Protein AF-A0A4P7JMV4-F1 (afdb_monomer_lite)

Radius of gyration: 18.89 Å; chains: 1; bounding box: 66×30×46 Å

Structure (mmCIF, N/CA/C/O backbone):
data_AF-A0A4P7JMV4-F1
#
_entry.id   AF-A0A4P7JMV4-F1
#
loop_
_atom_site.group_PDB
_atom_site.id
_atom_site.type_symbol
_atom_site.label_atom_id
_atom_site.label_alt_id
_atom_site.label_comp_id
_atom_site.label_asym_id
_atom_site.label_entity_id
_atom_site.label_seq_id
_atom_site.pdbx_PDB_ins_code
_atom_site.Cartn_x
_atom_site.Cartn_y
_atom_site.Cartn_z
_atom_site.occupancy
_atom_site.B_iso_or_equiv
_atom_site.auth_seq_id
_atom_site.auth_comp_id
_atom_site.auth_asym_id
_atom_site.auth_atom_id
_atom_site.pdbx_PDB_model_num
ATOM 1 N N . MET A 1 1 ? -10.772 13.439 22.973 1.00 78.88 1 MET A N 1
ATOM 2 C CA . MET A 1 1 ? -9.338 13.221 22.672 1.00 78.88 1 MET A CA 1
ATOM 3 C C . MET A 1 1 ? -9.074 11.918 21.913 1.00 78.88 1 MET A C 1
ATOM 5 O O . MET A 1 1 ? -8.660 12.009 20.769 1.00 78.88 1 MET A O 1
ATOM 9 N N . LYS A 1 2 ? -9.405 10.728 22.453 1.00 84.62 2 LYS A N 1
ATOM 10 C CA . LYS A 1 2 ? -9.191 9.421 21.778 1.00 84.62 2 LYS A CA 1
ATOM 11 C C . LYS A 1 2 ? -9.703 9.363 20.327 1.00 84.62 2 LYS A C 1
ATOM 13 O O . LYS A 1 2 ? -8.961 9.003 19.422 1.00 84.62 2 LYS A O 1
ATOM 18 N N . ARG A 1 3 ? -10.940 9.821 20.096 1.00 85.94 3 ARG A N 1
ATOM 19 C CA . ARG A 1 3 ? -11.545 9.885 18.753 1.00 85.94 3 ARG A CA 1
ATOM 20 C C . ARG A 1 3 ? -10.820 10.840 17.796 1.00 85.94 3 ARG A C 1
ATOM 22 O O . ARG A 1 3 ? -10.741 10.549 16.615 1.00 85.94 3 ARG A O 1
ATOM 29 N N . ILE A 1 4 ? -10.292 11.960 18.289 1.00 91.62 4 ILE A N 1
ATOM 30 C CA . ILE A 1 4 ? -9.558 12.923 17.452 1.00 91.62 4 ILE A CA 1
ATOM 31 C C . ILE A 1 4 ? -8.242 12.292 16.988 1.00 91.62 4 ILE A C 1
ATOM 33 O O . ILE A 1 4 ? -7.934 12.328 15.804 1.00 91.62 4 ILE A O 1
ATOM 37 N N . ILE A 1 5 ? -7.525 11.632 17.904 1.00 92.81 5 ILE A N 1
ATOM 38 C CA . ILE A 1 5 ? -6.275 10.922 17.600 1.00 92.81 5 ILE A CA 1
ATOM 39 C C . ILE A 1 5 ? -6.525 9.802 16.583 1.00 92.81 5 ILE A C 1
ATOM 41 O O . ILE A 1 5 ? -5.794 9.687 15.607 1.00 92.81 5 ILE A O 1
ATOM 45 N N . GLY A 1 6 ? -7.586 9.009 16.759 1.00 93.06 6 GLY A N 1
ATOM 46 C CA . GLY A 1 6 ? -7.918 7.961 15.793 1.00 93.06 6 GLY A CA 1
ATOM 47 C C . GLY A 1 6 ? -8.282 8.511 14.407 1.00 93.06 6 GLY A C 1
ATOM 48 O O . GLY A 1 6 ? -7.849 7.956 13.404 1.00 93.06 6 GLY A O 1
ATOM 49 N N . ILE A 1 7 ? -9.014 9.631 14.326 1.00 94.62 7 ILE A N 1
ATOM 50 C CA . ILE A 1 7 ? -9.317 10.281 13.040 1.00 94.62 7 ILE A CA 1
ATOM 51 C C . ILE A 1 7 ? -8.026 10.774 12.387 1.00 94.62 7 ILE A C 1
ATOM 53 O O . ILE A 1 7 ? -7.840 10.572 11.193 1.00 94.62 7 ILE A O 1
ATOM 57 N N . PHE A 1 8 ? -7.116 11.364 13.162 1.00 95.69 8 PHE A N 1
ATOM 58 C CA . PHE A 1 8 ? -5.818 11.798 12.659 1.00 95.69 8 PHE A CA 1
ATOM 59 C C . PHE A 1 8 ? -5.007 10.629 12.078 1.00 95.69 8 PHE A C 1
ATOM 61 O O . PHE A 1 8 ? -4.529 10.723 10.952 1.00 95.69 8 PHE A O 1
ATOM 68 N N . ILE A 1 9 ? -4.937 9.495 12.785 1.00 94.62 9 ILE A N 1
ATOM 69 C CA . ILE A 1 9 ? -4.308 8.262 12.278 1.00 94.62 9 ILE A CA 1
ATOM 70 C C . ILE A 1 9 ? -4.963 7.821 10.965 1.00 94.62 9 ILE A C 1
ATOM 72 O O . ILE A 1 9 ? -4.263 7.525 9.999 1.00 94.62 9 ILE A O 1
ATOM 76 N N . ALA A 1 10 ? -6.295 7.806 10.900 1.00 95.00 10 ALA A N 1
ATOM 77 C CA . ALA A 1 10 ? -7.004 7.410 9.688 1.00 95.00 10 ALA A CA 1
ATOM 78 C C . ALA A 1 10 ? -6.746 8.369 8.512 1.00 95.00 10 ALA A C 1
ATOM 80 O O . ALA A 1 10 ? -6.603 7.910 7.384 1.00 95.00 10 ALA A O 1
ATOM 81 N N . ILE A 1 11 ? -6.623 9.676 8.760 1.00 96.75 11 ILE A N 1
ATOM 82 C CA . ILE A 1 11 ? -6.259 10.666 7.735 1.00 96.75 11 ILE A CA 1
ATOM 83 C C . ILE A 1 11 ? -4.830 10.436 7.234 1.00 96.75 11 ILE A C 1
ATOM 85 O O . ILE A 1 11 ? -4.602 10.490 6.028 1.00 96.75 11 ILE A O 1
ATOM 89 N N . LEU A 1 12 ? -3.878 10.133 8.122 1.00 95.94 12 LEU A N 1
ATOM 90 C CA . LEU A 1 12 ? -2.510 9.793 7.715 1.00 95.94 12 LEU A CA 1
ATOM 91 C C . LEU A 1 12 ? -2.481 8.541 6.828 1.00 95.94 12 LEU A C 1
ATOM 93 O O . LEU A 1 12 ? -1.834 8.544 5.782 1.00 95.94 12 LEU A O 1
ATOM 97 N N . LEU A 1 13 ? -3.216 7.492 7.212 1.00 95.44 13 LEU A N 1
ATOM 98 C CA . LEU A 1 13 ? -3.349 6.274 6.407 1.00 95.44 13 LEU A CA 1
ATOM 99 C C . LEU A 1 13 ? -4.010 6.567 5.053 1.00 95.44 13 LEU A C 1
ATOM 101 O O . LEU A 1 13 ? -3.527 6.095 4.027 1.00 95.44 13 LEU A O 1
ATOM 105 N N . LEU A 1 14 ? -5.065 7.387 5.034 1.00 97.06 14 LEU A N 1
ATOM 106 C CA . LEU A 1 14 ? -5.741 7.806 3.808 1.00 97.06 14 LEU A CA 1
ATOM 107 C C . LEU A 1 14 ? -4.785 8.547 2.868 1.00 97.06 14 LEU A C 1
ATOM 109 O O . LEU A 1 14 ? -4.702 8.192 1.694 1.00 97.06 14 LEU A O 1
ATOM 113 N N . GLY A 1 15 ? -4.050 9.536 3.383 1.00 96.94 15 GLY A N 1
ATOM 114 C CA . GLY A 1 15 ? -3.067 10.298 2.615 1.00 96.94 15 GLY A CA 1
ATOM 115 C C . GLY A 1 15 ? -1.971 9.401 2.044 1.00 96.94 15 GLY A C 1
ATOM 116 O O . GLY A 1 15 ? -1.655 9.489 0.860 1.00 96.94 15 GLY A O 1
ATOM 117 N N . TYR A 1 16 ? -1.458 8.467 2.846 1.00 95.12 16 TYR A N 1
ATOM 118 C CA . TYR A 1 16 ? -0.477 7.491 2.379 1.00 95.12 16 TYR A CA 1
ATOM 119 C C . TYR A 1 16 ? -1.035 6.572 1.277 1.00 95.12 16 TYR A C 1
ATOM 121 O O . TYR A 1 16 ? -0.343 6.286 0.299 1.00 95.12 16 TYR A O 1
ATOM 129 N N . GLY A 1 17 ? -2.298 6.151 1.392 1.00 96.25 17 GLY A N 1
ATOM 130 C CA . GLY A 1 17 ? -2.995 5.394 0.350 1.00 96.25 17 GLY A CA 1
ATOM 131 C C . GLY A 1 17 ? -3.136 6.182 -0.953 1.00 96.25 17 GLY A C 1
ATOM 132 O O . GLY A 1 17 ? -2.806 5.660 -2.014 1.00 96.25 17 GLY A O 1
ATOM 133 N N . LEU A 1 18 ? -3.512 7.464 -0.875 1.00 97.69 18 LEU A N 1
ATOM 134 C CA . LEU A 1 18 ? -3.637 8.339 -2.046 1.00 97.69 18 LEU A CA 1
ATOM 135 C C . LEU A 1 18 ? -2.297 8.546 -2.760 1.00 97.69 18 LEU A C 1
ATOM 137 O O . LEU A 1 18 ? -2.249 8.506 -3.987 1.00 97.69 18 LEU A O 1
ATOM 141 N N . VAL A 1 19 ? -1.202 8.693 -2.010 1.00 96.75 19 VAL A N 1
ATOM 142 C CA . VAL A 1 19 ? 0.148 8.748 -2.592 1.00 96.75 19 VAL A CA 1
ATOM 143 C C . VAL A 1 19 ? 0.469 7.450 -3.334 1.00 96.75 19 VAL A C 1
ATOM 145 O O . VAL A 1 19 ? 0.960 7.500 -4.457 1.00 96.75 19 VAL A O 1
ATOM 148 N N . ARG A 1 20 ? 0.149 6.282 -2.760 1.00 95.19 20 ARG A N 1
ATOM 149 C CA . ARG A 1 20 ? 0.359 4.987 -3.434 1.00 95.19 20 ARG A CA 1
ATOM 150 C C . ARG A 1 20 ? -0.482 4.829 -4.695 1.00 95.19 20 ARG A C 1
ATOM 152 O O . ARG A 1 20 ? 0.019 4.289 -5.675 1.00 95.19 20 ARG A O 1
ATOM 159 N N . ILE A 1 21 ? -1.724 5.309 -4.683 1.00 98.06 21 ILE A N 1
ATOM 160 C CA . ILE A 1 21 ? -2.584 5.348 -5.871 1.00 98.06 21 ILE A CA 1
ATOM 161 C C . ILE A 1 21 ? -1.928 6.211 -6.947 1.00 98.06 21 ILE A C 1
ATOM 163 O O . ILE A 1 21 ? -1.755 5.741 -8.064 1.00 98.06 21 ILE A O 1
ATOM 167 N N . GLY A 1 22 ? -1.524 7.438 -6.605 1.00 96.56 22 GLY A N 1
ATOM 168 C CA . GLY A 1 22 ? -0.898 8.364 -7.548 1.00 96.56 22 GLY A CA 1
ATOM 169 C C . GLY A 1 22 ? 0.392 7.804 -8.141 1.00 96.56 22 GLY A C 1
ATOM 170 O O . GLY A 1 22 ? 0.516 7.706 -9.355 1.00 96.56 22 GLY A O 1
ATOM 171 N N . VAL A 1 23 ? 1.327 7.363 -7.297 1.00 94.44 23 VAL A N 1
ATOM 172 C CA . VAL A 1 23 ? 2.606 6.793 -7.746 1.00 94.44 23 VAL A CA 1
ATOM 173 C C . VAL A 1 23 ? 2.387 5.516 -8.558 1.00 94.44 23 VAL A C 1
ATOM 175 O O . VAL A 1 23 ? 2.937 5.385 -9.647 1.00 94.44 23 VAL A O 1
ATOM 178 N N . GLY A 1 24 ? 1.558 4.590 -8.066 1.00 95.44 24 GLY A N 1
ATOM 179 C CA . GLY A 1 24 ? 1.262 3.339 -8.762 1.00 95.44 24 GLY A CA 1
ATOM 180 C C . GLY A 1 24 ? 0.605 3.569 -10.123 1.00 95.44 24 GLY A C 1
ATOM 181 O O . GLY A 1 24 ? 1.020 2.957 -11.100 1.00 95.44 24 GLY A O 1
ATOM 182 N N . ALA A 1 25 ? -0.367 4.482 -10.211 1.00 96.62 25 ALA A N 1
ATOM 183 C CA . ALA A 1 25 ? -1.042 4.815 -11.464 1.00 96.62 25 ALA A CA 1
ATOM 184 C C . ALA A 1 25 ? -0.110 5.521 -12.455 1.00 96.62 25 ALA A C 1
ATOM 186 O O . ALA A 1 25 ? -0.077 5.140 -13.620 1.00 96.62 25 ALA A O 1
ATOM 187 N N . SER A 1 26 ? 0.664 6.514 -12.004 1.00 96.31 26 SER A N 1
ATOM 188 C CA . SER A 1 26 ? 1.577 7.266 -12.871 1.00 96.31 26 SER A CA 1
ATOM 189 C C . SER A 1 26 ? 2.689 6.382 -13.434 1.00 96.31 26 SER A C 1
ATOM 191 O O . SER A 1 26 ? 2.939 6.409 -14.636 1.00 96.31 26 SER A O 1
ATOM 193 N N . LEU A 1 27 ? 3.322 5.556 -12.592 1.00 96.31 27 LEU A N 1
ATOM 194 C CA . LEU A 1 27 ? 4.367 4.632 -13.042 1.00 96.31 27 LEU A CA 1
ATOM 195 C C . LEU A 1 27 ? 3.801 3.528 -13.940 1.00 96.31 27 LEU A C 1
ATOM 197 O O . LEU A 1 27 ? 4.439 3.159 -14.920 1.00 96.31 27 LEU A O 1
ATOM 201 N N . LEU A 1 28 ? 2.588 3.039 -13.659 1.00 96.44 28 LEU A N 1
ATOM 202 C CA . LEU A 1 28 ? 1.915 2.082 -14.535 1.00 96.44 28 LEU A CA 1
ATOM 203 C C . LEU A 1 28 ? 1.574 2.701 -15.897 1.00 96.44 28 LEU A C 1
ATOM 205 O O . LEU A 1 28 ? 1.797 2.063 -16.918 1.00 96.44 28 LEU A O 1
ATOM 209 N N . ALA A 1 29 ? 1.069 3.936 -15.929 1.00 96.12 29 ALA A N 1
ATOM 210 C CA . ALA A 1 29 ? 0.768 4.641 -17.173 1.00 96.12 29 ALA A CA 1
ATOM 211 C C . ALA A 1 29 ? 2.032 4.873 -18.012 1.00 96.12 29 ALA A C 1
ATOM 213 O O . ALA A 1 29 ? 1.994 4.687 -19.226 1.00 96.12 29 ALA A O 1
ATOM 214 N N . GLN A 1 30 ? 3.152 5.220 -17.370 1.00 95.81 30 GLN A N 1
ATOM 215 C CA . GLN A 1 30 ? 4.450 5.332 -18.034 1.00 95.81 30 GLN A CA 1
ATOM 216 C C . GLN A 1 30 ? 4.928 3.971 -18.565 1.00 95.81 30 GLN A C 1
ATOM 218 O O . GLN A 1 30 ? 5.367 3.882 -19.703 1.00 95.81 30 GLN A O 1
ATOM 223 N N . ALA A 1 31 ? 4.820 2.900 -17.772 1.00 93.50 31 ALA A N 1
ATOM 224 C CA . ALA A 1 31 ? 5.257 1.556 -18.163 1.00 93.50 31 ALA A CA 1
ATOM 225 C C . ALA A 1 31 ? 4.397 0.915 -19.271 1.00 93.50 31 ALA A C 1
ATOM 227 O O . ALA A 1 31 ? 4.823 -0.047 -19.906 1.00 93.50 31 ALA A O 1
ATOM 228 N N . LEU A 1 32 ? 3.185 1.430 -19.484 1.00 95.06 32 LEU A N 1
ATOM 229 C CA . LEU A 1 32 ? 2.282 1.040 -20.569 1.00 95.06 32 LEU A CA 1
ATOM 230 C C . LEU A 1 32 ? 2.371 1.978 -21.785 1.00 95.06 32 LEU A C 1
ATOM 232 O O . LEU A 1 32 ? 1.516 1.890 -22.663 1.00 95.06 32 LEU A O 1
ATOM 236 N N . ASP A 1 33 ? 3.345 2.895 -21.812 1.00 93.12 33 ASP A N 1
ATOM 237 C CA . ASP A 1 33 ? 3.520 3.918 -22.853 1.00 93.12 33 ASP A CA 1
ATOM 238 C C . ASP A 1 33 ? 2.268 4.798 -23.082 1.00 93.12 33 ASP A C 1
ATOM 240 O O . ASP A 1 33 ? 2.081 5.392 -24.144 1.00 93.12 33 ASP A O 1
ATOM 244 N N . VAL A 1 34 ? 1.389 4.910 -22.075 1.00 95.69 34 VAL A N 1
ATOM 245 C CA . VAL A 1 34 ? 0.190 5.773 -22.109 1.00 95.69 34 VAL A CA 1
ATOM 246 C C . VAL A 1 34 ? 0.580 7.241 -21.937 1.00 95.69 34 VAL A C 1
ATOM 248 O O . VAL A 1 34 ? -0.051 8.134 -22.502 1.00 95.69 34 VAL A O 1
ATOM 251 N N . VAL A 1 35 ? 1.618 7.492 -21.142 1.00 94.12 35 VAL A N 1
ATOM 252 C CA . VAL A 1 35 ? 2.229 8.808 -20.936 1.00 94.12 35 VAL A CA 1
ATOM 253 C C . VAL A 1 35 ? 3.735 8.703 -21.134 1.00 94.12 35 VAL A C 1
ATOM 255 O O . VAL A 1 35 ? 4.298 7.616 -21.037 1.00 94.12 35 VAL A O 1
ATOM 258 N N . ASN A 1 36 ? 4.389 9.836 -21.392 1.00 91.94 36 ASN A N 1
ATOM 259 C CA . ASN A 1 36 ? 5.835 9.876 -21.562 1.00 91.94 36 ASN A CA 1
ATOM 260 C C . ASN A 1 36 ? 6.438 11.089 -20.846 1.00 91.94 36 ASN A C 1
ATOM 262 O O . ASN A 1 36 ? 6.507 12.186 -21.400 1.00 91.94 36 ASN A O 1
ATOM 266 N N . PHE A 1 37 ? 6.850 10.875 -19.598 1.00 93.75 37 PHE A N 1
ATOM 267 C CA . PHE A 1 37 ? 7.531 11.856 -18.764 1.00 93.75 37 PHE A CA 1
ATOM 268 C C . PHE A 1 37 ? 8.905 11.315 -18.339 1.00 93.75 37 PHE A C 1
ATOM 270 O O . PHE A 1 37 ? 8.956 10.233 -17.748 1.00 93.75 37 PHE A O 1
ATOM 277 N N . PRO A 1 38 ? 10.005 12.059 -18.571 1.00 91.19 38 PRO A N 1
ATOM 278 C CA . PRO A 1 38 ? 11.358 11.615 -18.222 1.00 91.19 38 PRO A CA 1
ATOM 279 C C . PRO A 1 38 ? 11.506 11.198 -16.752 1.00 91.19 38 PRO A C 1
ATOM 281 O O . PRO A 1 38 ? 11.989 10.107 -16.472 1.00 91.19 38 PRO A O 1
ATOM 284 N N . ASP A 1 39 ? 10.975 11.998 -15.823 1.00 90.19 39 ASP A N 1
ATOM 285 C CA . ASP A 1 39 ? 11.064 11.716 -14.383 1.00 90.19 39 ASP A CA 1
ATOM 286 C C . ASP A 1 39 ? 10.360 10.404 -13.986 1.00 90.19 39 ASP A C 1
ATOM 288 O O . ASP A 1 39 ? 10.794 9.693 -13.079 1.00 90.19 39 ASP A O 1
ATOM 292 N N . LEU A 1 40 ? 9.258 10.056 -14.666 1.00 91.75 40 LEU A N 1
ATOM 293 C CA . LEU A 1 40 ? 8.574 8.782 -14.440 1.00 91.75 40 LEU A CA 1
ATOM 294 C C . LEU A 1 40 ? 9.337 7.624 -15.081 1.00 91.75 40 LEU A C 1
ATOM 296 O O . LEU A 1 40 ? 9.338 6.532 -14.518 1.00 91.75 40 LEU A O 1
ATOM 300 N N . ALA A 1 41 ? 9.981 7.841 -16.230 1.00 92.75 41 ALA A N 1
ATOM 301 C CA . ALA A 1 41 ? 10.788 6.824 -16.897 1.00 92.75 41 ALA A CA 1
ATOM 302 C C . ALA A 1 41 ? 11.973 6.385 -16.022 1.00 92.75 41 ALA A C 1
ATOM 304 O O . ALA A 1 41 ? 12.213 5.184 -15.890 1.00 92.75 41 ALA A O 1
ATOM 305 N N . ASP A 1 42 ? 12.634 7.331 -15.351 1.00 92.94 42 ASP A N 1
ATOM 306 C CA . ASP A 1 42 ? 13.696 7.036 -14.384 1.00 92.94 42 ASP A CA 1
ATOM 307 C C . ASP A 1 42 ? 13.166 6.199 -13.210 1.00 92.94 42 ASP A C 1
ATOM 309 O O . ASP A 1 42 ? 13.746 5.169 -12.859 1.00 92.94 42 ASP A O 1
ATOM 313 N N . GLY A 1 43 ? 12.004 6.571 -12.657 1.00 92.25 43 GLY A N 1
ATOM 314 C CA . GLY A 1 43 ? 11.349 5.795 -11.600 1.00 92.25 43 GLY A CA 1
ATOM 315 C C . GLY A 1 43 ? 10.946 4.382 -12.044 1.00 92.25 43 GLY A C 1
ATOM 316 O O . GLY A 1 43 ? 11.089 3.418 -11.289 1.00 92.25 43 GLY A O 1
ATOM 317 N N . VAL A 1 44 ? 10.474 4.224 -13.284 1.00 94.94 44 VAL A N 1
ATOM 318 C CA . VAL A 1 44 ? 10.168 2.914 -13.877 1.00 94.94 44 VAL A CA 1
ATOM 319 C C . VAL A 1 44 ? 11.442 2.076 -14.034 1.00 94.94 44 VAL A C 1
ATOM 321 O O . VAL A 1 44 ? 11.438 0.888 -13.697 1.00 94.94 44 VAL A O 1
ATOM 324 N N . ALA A 1 45 ? 12.539 2.684 -14.492 1.00 94.75 45 ALA A N 1
ATOM 325 C CA . ALA A 1 45 ? 13.826 2.019 -14.664 1.00 94.75 45 ALA A CA 1
ATOM 326 C C . ALA A 1 45 ? 14.425 1.556 -13.327 1.00 94.75 45 ALA A C 1
ATOM 328 O O . ALA A 1 45 ? 14.884 0.417 -13.232 1.00 94.75 45 ALA A O 1
ATOM 329 N N . GLU A 1 46 ? 14.364 2.381 -12.278 1.00 93.19 46 GLU A N 1
ATOM 330 C CA . GLU A 1 46 ? 14.841 2.015 -10.938 1.00 93.19 46 GLU A CA 1
ATOM 331 C C . GLU A 1 46 ? 14.101 0.782 -10.398 1.00 93.19 46 GLU A C 1
ATOM 333 O O . GLU A 1 46 ? 14.716 -0.175 -9.917 1.00 93.19 46 GLU A O 1
ATOM 338 N N . VAL A 1 47 ? 12.772 0.756 -10.535 1.00 92.75 47 VAL A N 1
ATOM 339 C CA . VAL A 1 47 ? 11.963 -0.387 -10.093 1.00 92.75 47 VAL A CA 1
ATOM 340 C C . VAL A 1 47 ? 12.244 -1.627 -10.937 1.00 92.75 47 VAL A C 1
ATOM 342 O O . VAL A 1 47 ? 12.309 -2.730 -10.393 1.00 92.75 47 VAL A O 1
ATOM 345 N N . LYS A 1 48 ? 12.477 -1.471 -12.244 1.00 94.50 48 LYS A N 1
ATOM 346 C CA . LYS A 1 48 ? 12.893 -2.582 -13.105 1.00 94.50 48 LYS A CA 1
ATOM 347 C C . LYS A 1 48 ? 14.212 -3.192 -12.628 1.00 94.50 48 LYS A C 1
ATOM 349 O O . LYS A 1 48 ? 14.279 -4.404 -12.458 1.00 94.50 48 LYS A O 1
ATOM 354 N N . VAL A 1 49 ? 15.223 -2.370 -12.338 1.00 94.25 49 VAL A N 1
ATOM 355 C CA . VAL A 1 49 ? 16.506 -2.840 -11.785 1.00 94.25 49 VAL A CA 1
ATOM 356 C C . VAL A 1 49 ? 16.295 -3.570 -10.458 1.00 94.25 49 VAL A C 1
ATOM 358 O O . VAL A 1 49 ? 16.874 -4.634 -10.246 1.00 94.25 49 VAL A O 1
ATOM 361 N N . PHE A 1 50 ? 15.439 -3.044 -9.577 1.00 90.69 50 PHE A N 1
ATOM 362 C CA . PHE A 1 50 ? 15.112 -3.691 -8.305 1.00 90.69 50 PHE A CA 1
ATOM 363 C C . PHE A 1 50 ? 14.506 -5.094 -8.486 1.00 90.69 50 PHE A C 1
ATOM 365 O O . PHE A 1 50 ? 14.928 -6.022 -7.786 1.00 90.69 50 PHE A O 1
ATOM 372 N N . ILE A 1 51 ? 13.540 -5.239 -9.402 1.00 91.69 51 ILE A N 1
ATOM 373 C CA . ILE A 1 51 ? 12.863 -6.509 -9.705 1.00 91.69 51 ILE A CA 1
ATOM 374 C C . ILE A 1 51 ? 13.846 -7.493 -10.345 1.00 91.69 51 ILE A C 1
ATOM 376 O O . ILE A 1 51 ? 13.962 -8.625 -9.872 1.00 91.69 51 ILE A O 1
ATOM 380 N N . ASP A 1 52 ? 14.583 -7.058 -11.369 1.00 92.56 52 ASP A N 1
ATOM 381 C CA . ASP A 1 52 ? 15.524 -7.900 -12.117 1.00 92.56 52 ASP A CA 1
ATOM 382 C C . ASP A 1 52 ? 16.647 -8.426 -11.213 1.00 92.56 52 ASP A C 1
ATOM 384 O O . ASP A 1 52 ? 16.998 -9.604 -11.273 1.00 92.56 52 ASP A O 1
ATOM 388 N N . ALA A 1 53 ? 17.157 -7.586 -10.305 1.00 90.38 53 ALA A N 1
ATOM 389 C CA . ALA A 1 53 ? 18.182 -7.975 -9.337 1.00 90.38 53 ALA A CA 1
ATOM 390 C C . ALA A 1 53 ? 17.733 -9.095 -8.380 1.00 90.38 53 ALA A C 1
ATOM 392 O O . ALA A 1 53 ? 18.575 -9.723 -7.749 1.00 90.38 53 ALA A O 1
ATOM 393 N N . ARG A 1 54 ? 16.422 -9.337 -8.261 1.00 89.12 54 ARG A N 1
ATOM 394 C CA . ARG A 1 54 ? 15.812 -10.320 -7.350 1.00 89.12 54 ARG A CA 1
ATOM 395 C C . ARG A 1 54 ? 15.082 -11.431 -8.090 1.00 89.12 54 ARG A C 1
ATOM 397 O O . ARG A 1 54 ? 14.290 -12.143 -7.484 1.00 89.12 54 ARG A O 1
ATOM 404 N N . VAL A 1 55 ? 15.306 -11.587 -9.393 1.00 88.00 55 VAL A N 1
ATOM 405 C CA . VAL A 1 55 ? 14.563 -12.557 -10.212 1.00 88.00 55 VAL A CA 1
ATOM 406 C C . VAL A 1 55 ? 14.655 -13.994 -9.672 1.00 88.00 55 VAL A C 1
ATOM 408 O O . VAL A 1 55 ? 13.685 -14.737 -9.767 1.00 88.00 55 VAL A O 1
ATOM 411 N N . ASN A 1 56 ? 15.781 -14.359 -9.046 1.00 87.25 56 ASN A N 1
ATOM 412 C CA . ASN A 1 56 ? 16.007 -15.690 -8.468 1.00 87.25 56 ASN A CA 1
ATOM 413 C C . ASN A 1 56 ? 15.573 -15.814 -6.998 1.00 87.25 56 ASN A C 1
ATOM 415 O O . ASN A 1 56 ? 15.441 -16.928 -6.500 1.00 87.25 56 ASN A O 1
ATOM 419 N N . ASP A 1 57 ? 15.352 -14.689 -6.315 1.00 86.00 57 ASP A N 1
ATOM 420 C CA . ASP A 1 57 ? 14.960 -14.660 -4.900 1.00 86.00 57 ASP A CA 1
ATOM 421 C C . ASP A 1 57 ? 13.437 -14.546 -4.735 1.00 86.00 57 ASP A C 1
ATOM 423 O O . ASP A 1 57 ? 12.891 -14.805 -3.662 1.00 86.00 57 ASP A O 1
ATOM 427 N N . GLN A 1 58 ? 12.730 -14.158 -5.799 1.00 86.56 58 GLN A N 1
ATOM 428 C CA . GLN A 1 58 ? 11.281 -14.024 -5.794 1.00 86.56 58 GLN A CA 1
ATOM 429 C C . GLN A 1 58 ? 10.583 -15.378 -5.616 1.00 86.56 58 GLN A C 1
ATOM 431 O O . GLN A 1 58 ? 10.790 -16.303 -6.396 1.00 86.56 58 GLN A O 1
ATOM 436 N N . ILE A 1 59 ? 9.686 -15.4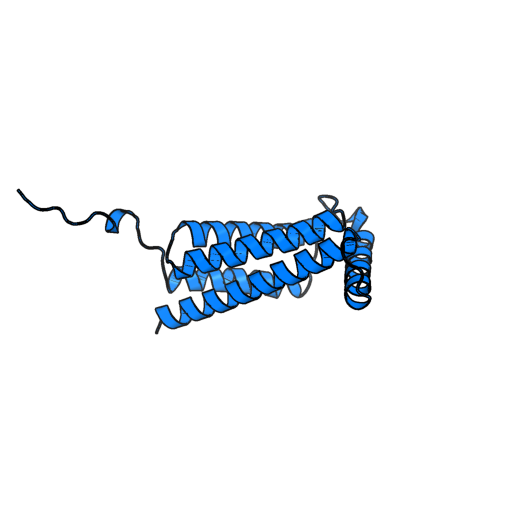72 -4.629 1.00 89.75 59 ILE A N 1
ATOM 437 C CA . ILE A 1 59 ? 8.827 -16.658 -4.451 1.00 89.75 59 ILE A CA 1
ATOM 438 C C . ILE A 1 59 ? 7.821 -16.760 -5.607 1.00 89.75 59 ILE A C 1
ATOM 440 O O . ILE A 1 59 ? 7.601 -17.834 -6.164 1.00 89.75 59 ILE A O 1
ATOM 444 N N . LEU A 1 60 ? 7.212 -15.630 -5.971 1.00 87.62 60 LEU A N 1
ATOM 445 C CA . LEU A 1 60 ? 6.349 -15.461 -7.131 1.00 87.62 60 LEU A CA 1
ATOM 446 C C . LEU A 1 60 ? 6.931 -14.373 -8.042 1.00 87.62 60 LEU A C 1
ATOM 448 O O . LEU A 1 60 ? 7.179 -13.256 -7.569 1.00 87.62 60 LEU A O 1
ATOM 452 N N . PRO A 1 61 ? 7.115 -14.660 -9.342 1.00 86.94 61 PRO A N 1
ATOM 453 C CA . PRO A 1 61 ? 7.686 -13.702 -10.272 1.00 86.94 61 PRO A CA 1
ATOM 454 C C . PRO A 1 61 ? 6.731 -12.527 -10.487 1.00 86.94 61 PRO A C 1
ATOM 456 O O . PRO A 1 61 ? 5.566 -12.702 -10.852 1.00 86.94 61 PRO A O 1
ATOM 459 N N . PHE A 1 62 ? 7.240 -11.315 -10.292 1.00 88.44 62 PHE A N 1
ATOM 460 C CA . PHE A 1 62 ? 6.530 -10.077 -10.584 1.00 88.44 62 PHE A CA 1
ATOM 461 C C . PHE A 1 62 ? 7.017 -9.476 -11.898 1.00 88.44 62 PHE A C 1
ATOM 463 O O . PHE A 1 62 ? 8.202 -9.211 -12.079 1.00 88.44 62 PHE A O 1
ATOM 470 N N . SER A 1 63 ? 6.082 -9.185 -12.803 1.00 92.81 63 SER A N 1
ATOM 471 C CA . SER A 1 63 ? 6.359 -8.258 -13.899 1.00 92.81 63 SER A CA 1
ATOM 472 C C . SER A 1 63 ? 6.358 -6.819 -13.382 1.00 92.81 63 SER A C 1
ATOM 474 O O . SER A 1 63 ? 5.728 -6.509 -12.367 1.00 92.81 63 SER A O 1
ATOM 476 N N . LEU A 1 64 ? 7.010 -5.919 -14.115 1.00 93.00 64 LEU A N 1
ATOM 477 C CA . LEU A 1 64 ? 7.044 -4.490 -13.798 1.00 93.00 64 LEU A CA 1
ATOM 478 C C . LEU A 1 64 ? 5.627 -3.894 -13.677 1.00 93.00 64 LEU A C 1
ATOM 480 O O . LEU A 1 64 ? 5.279 -3.278 -12.670 1.00 93.00 64 LEU A O 1
ATOM 484 N N . ASN A 1 65 ? 4.765 -4.192 -14.652 1.00 94.81 65 ASN A N 1
ATOM 485 C CA . ASN A 1 65 ? 3.367 -3.753 -14.655 1.00 94.81 65 ASN A CA 1
ATOM 486 C C . ASN A 1 65 ? 2.568 -4.394 -13.514 1.00 94.81 65 ASN A C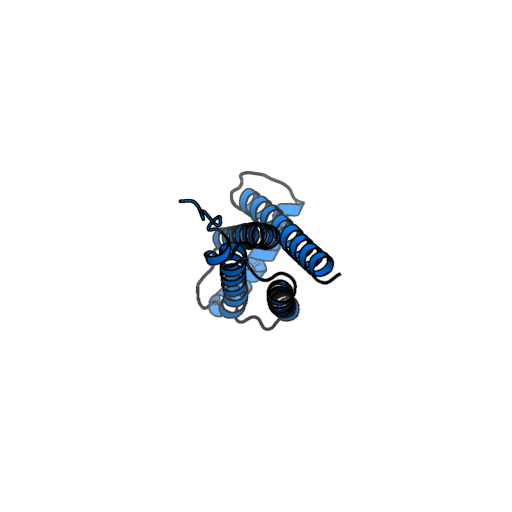 1
ATOM 488 O O . ASN A 1 65 ? 1.727 -3.736 -12.897 1.00 94.81 65 ASN A O 1
ATOM 492 N N . GLY A 1 66 ? 2.845 -5.666 -13.208 1.00 94.38 66 GLY A N 1
ATOM 493 C CA . GLY A 1 66 ? 2.254 -6.370 -12.074 1.00 94.38 66 GLY A CA 1
ATOM 494 C C . GLY A 1 66 ? 2.612 -5.703 -10.750 1.00 94.38 66 GLY A C 1
ATOM 495 O O . GLY A 1 66 ? 1.740 -5.507 -9.907 1.00 94.38 66 GLY A O 1
ATOM 496 N N . TYR A 1 67 ? 3.865 -5.272 -10.594 1.00 94.31 67 TYR A N 1
ATOM 497 C CA . TYR A 1 67 ? 4.332 -4.592 -9.393 1.00 94.31 67 TYR A CA 1
ATOM 498 C C . TYR A 1 67 ? 3.626 -3.246 -9.211 1.00 94.31 67 TYR A C 1
ATOM 500 O O . TYR A 1 67 ? 3.046 -3.000 -8.154 1.00 94.31 67 TYR A O 1
ATOM 508 N N . PHE A 1 68 ? 3.569 -2.402 -10.246 1.00 96.00 68 PHE A N 1
ATOM 509 C CA . PHE A 1 68 ? 2.865 -1.116 -10.154 1.00 96.00 68 PHE A CA 1
ATOM 510 C C . PHE A 1 68 ? 1.363 -1.270 -9.921 1.00 96.00 68 PHE A C 1
ATOM 512 O O . PHE A 1 68 ? 0.800 -0.569 -9.078 1.00 96.00 68 PHE A O 1
ATOM 519 N N . SER A 1 69 ? 0.728 -2.238 -10.584 1.00 96.06 69 SER A N 1
ATOM 520 C CA . SER A 1 69 ? -0.684 -2.567 -10.355 1.00 96.06 69 SER A CA 1
ATOM 521 C C . SER A 1 69 ? -0.928 -3.012 -8.912 1.00 96.06 69 SER A C 1
ATOM 523 O O . SER A 1 69 ? -1.930 -2.640 -8.303 1.00 96.06 69 SER A O 1
ATOM 525 N N . TYR A 1 70 ? 0.011 -3.756 -8.328 1.00 95.88 70 TYR A N 1
ATOM 526 C CA . TYR A 1 70 ? -0.048 -4.180 -6.934 1.00 95.88 70 TYR A CA 1
ATOM 527 C C . TYR A 1 70 ? 0.107 -3.002 -5.961 1.00 95.88 70 TYR A C 1
ATOM 529 O O . TYR A 1 70 ? -0.654 -2.899 -4.997 1.00 95.88 70 TYR A O 1
ATOM 537 N N . ILE A 1 71 ? 1.033 -2.069 -6.228 1.00 95.19 71 ILE A N 1
ATOM 538 C CA . ILE A 1 71 ? 1.166 -0.820 -5.456 1.00 95.19 71 ILE A CA 1
ATOM 539 C C . ILE A 1 71 ? -0.125 0.003 -5.521 1.00 95.19 71 ILE A C 1
ATOM 541 O O . ILE A 1 71 ? -0.610 0.457 -4.480 1.00 95.19 71 ILE A O 1
ATOM 545 N N . PHE A 1 72 ? -0.700 0.158 -6.714 1.00 97.50 72 PHE A N 1
ATOM 546 C CA . PHE A 1 72 ? -1.964 0.858 -6.919 1.00 97.50 72 PHE A CA 1
ATOM 547 C C . PHE A 1 72 ? -3.105 0.200 -6.132 1.00 97.50 72 PHE A C 1
ATOM 549 O O . PHE A 1 72 ? -3.778 0.872 -5.350 1.00 97.50 72 PHE A O 1
ATOM 556 N N . ALA A 1 73 ? -3.282 -1.119 -6.266 1.00 97.81 73 ALA A N 1
ATOM 557 C CA . ALA A 1 73 ? -4.318 -1.875 -5.564 1.00 97.81 73 ALA A CA 1
ATOM 558 C C . ALA A 1 73 ? -4.177 -1.766 -4.038 1.00 97.81 73 ALA A C 1
ATOM 560 O O . ALA A 1 73 ? -5.159 -1.531 -3.333 1.00 97.81 73 ALA A O 1
ATOM 561 N N . MET A 1 74 ? -2.948 -1.856 -3.521 1.00 96.88 74 MET A N 1
ATOM 562 C CA . MET A 1 74 ? -2.665 -1.599 -2.109 1.00 96.88 74 MET A CA 1
ATOM 563 C C . MET A 1 74 ? -3.052 -0.178 -1.689 1.00 96.88 74 MET A C 1
ATOM 565 O O . MET A 1 74 ? -3.603 0.006 -0.605 1.00 96.88 74 MET A O 1
ATOM 569 N N . GLY A 1 75 ? -2.770 0.826 -2.522 1.00 97.38 75 GLY A N 1
ATOM 570 C CA . GLY A 1 75 ? -3.186 2.206 -2.283 1.00 97.38 75 GLY A CA 1
ATOM 571 C C . GLY A 1 75 ? -4.705 2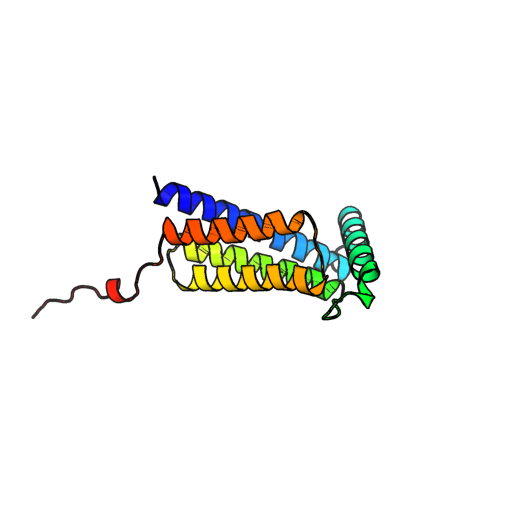.341 -2.178 1.00 97.38 75 GLY A C 1
ATOM 572 O O . GLY A 1 75 ? -5.196 2.919 -1.209 1.00 97.38 75 GLY A O 1
ATOM 573 N N . VAL A 1 76 ? -5.447 1.728 -3.108 1.00 98.19 76 VAL A N 1
ATOM 574 C CA . VAL A 1 76 ? -6.919 1.683 -3.090 1.00 98.19 76 VAL A CA 1
ATOM 575 C C . VAL A 1 76 ? -7.430 1.046 -1.802 1.00 98.19 76 VAL A C 1
ATOM 577 O O . VAL A 1 76 ? -8.226 1.662 -1.098 1.00 98.19 76 VAL A O 1
ATOM 580 N N . LEU A 1 77 ? -6.937 -0.141 -1.437 1.00 98.00 77 LEU A N 1
ATOM 581 C CA . LEU A 1 77 ? -7.358 -0.824 -0.210 1.00 98.00 77 LEU A CA 1
ATOM 582 C C . LEU A 1 77 ? -7.071 0.007 1.039 1.00 98.00 77 LEU A C 1
ATOM 584 O O . LEU A 1 77 ? -7.928 0.116 1.915 1.00 98.00 77 LEU A O 1
ATOM 588 N N . LEU A 1 78 ? -5.895 0.630 1.119 1.00 97.38 78 LEU A N 1
ATOM 589 C CA . LEU A 1 78 ? -5.543 1.478 2.249 1.00 97.38 78 LEU A CA 1
ATOM 590 C C . LEU A 1 78 ? -6.466 2.698 2.351 1.00 97.38 78 LEU A C 1
ATOM 592 O O . LEU A 1 78 ? -6.993 2.976 3.429 1.00 97.38 78 LEU A O 1
ATOM 596 N N . SER A 1 79 ? -6.700 3.405 1.244 1.00 97.69 79 SER A N 1
ATOM 597 C CA . SER A 1 79 ? -7.585 4.572 1.213 1.00 97.69 79 SER A CA 1
ATOM 598 C C . SER A 1 79 ? -9.033 4.201 1.541 1.00 97.69 79 SER A C 1
ATOM 600 O O . SER A 1 79 ? -9.663 4.846 2.381 1.00 97.69 79 SER A O 1
ATOM 602 N N . THR A 1 80 ? -9.556 3.130 0.940 1.00 97.62 80 THR A N 1
ATOM 603 C CA . THR A 1 80 ? -10.914 2.631 1.189 1.00 97.62 80 THR A CA 1
ATOM 604 C C . THR A 1 80 ? -11.071 2.141 2.628 1.00 97.62 80 THR A C 1
ATOM 606 O O . THR A 1 80 ? -12.040 2.500 3.298 1.00 97.62 80 THR A O 1
ATOM 609 N N . GLY A 1 81 ? -10.098 1.391 3.147 1.00 97.06 81 GLY A N 1
ATOM 610 C CA . GLY A 1 81 ? -10.083 0.920 4.528 1.00 97.06 81 GLY A CA 1
ATOM 611 C C . GLY A 1 81 ? -10.025 2.064 5.543 1.00 97.06 81 GLY A C 1
ATOM 612 O O . GLY A 1 81 ? -10.800 2.081 6.502 1.00 97.06 81 GLY A O 1
ATOM 613 N N . ALA A 1 82 ? -9.187 3.075 5.295 1.00 96.81 82 ALA A N 1
ATOM 614 C CA . ALA A 1 82 ? -9.108 4.277 6.120 1.00 96.81 82 ALA A CA 1
ATOM 615 C C . ALA A 1 82 ? -10.430 5.065 6.116 1.00 96.81 82 ALA A C 1
ATOM 617 O O . ALA A 1 82 ? -10.921 5.448 7.180 1.00 96.81 82 ALA A O 1
ATOM 618 N N . ALA A 1 83 ? -11.060 5.242 4.951 1.00 96.69 83 ALA A N 1
ATOM 619 C CA . ALA A 1 83 ? -12.376 5.874 4.843 1.00 96.69 83 ALA A CA 1
ATOM 620 C C . ALA A 1 83 ? -13.457 5.085 5.608 1.00 96.69 83 ALA A C 1
ATOM 622 O O . ALA A 1 83 ? -14.253 5.665 6.353 1.00 96.69 83 ALA A O 1
ATOM 623 N N . GLY A 1 84 ? -13.447 3.754 5.495 1.00 95.50 84 GLY A N 1
ATOM 624 C CA . GLY A 1 84 ? -14.324 2.871 6.262 1.00 95.50 84 GLY A CA 1
ATOM 625 C C . GLY A 1 84 ? -14.110 2.985 7.775 1.00 95.50 84 GLY A C 1
ATOM 626 O O . GLY A 1 84 ? -15.086 3.019 8.530 1.00 95.50 84 GLY A O 1
ATOM 627 N N . ALA A 1 85 ? -12.858 3.116 8.225 1.00 95.19 85 ALA A N 1
ATOM 628 C CA . ALA A 1 85 ? -12.512 3.319 9.631 1.00 95.19 85 ALA A CA 1
ATOM 629 C C . ALA A 1 85 ? -12.977 4.689 10.159 1.00 95.19 85 ALA A C 1
ATOM 631 O O . ALA A 1 85 ? -13.545 4.761 11.251 1.00 95.19 85 ALA A O 1
ATOM 632 N N . ILE A 1 86 ? -12.858 5.765 9.367 1.00 94.94 86 ILE A N 1
ATOM 633 C CA . ILE A 1 86 ? -13.434 7.087 9.694 1.00 94.94 86 ILE A CA 1
ATOM 634 C C . ILE A 1 86 ? -14.956 6.976 9.861 1.00 94.94 86 ILE A C 1
ATOM 636 O O . ILE A 1 86 ? -15.524 7.490 10.829 1.00 94.94 86 ILE A O 1
ATOM 640 N N . ALA A 1 87 ? -15.616 6.237 8.965 1.00 94.25 87 ALA A N 1
ATOM 641 C CA . ALA A 1 87 ? -17.045 5.936 9.035 1.00 94.25 87 ALA A CA 1
ATOM 642 C C . ALA A 1 87 ? -17.415 4.886 10.108 1.00 94.25 87 ALA A C 1
ATOM 644 O O . ALA A 1 87 ? -18.593 4.535 10.250 1.00 94.25 87 ALA A O 1
ATOM 645 N N . ARG A 1 88 ? -16.428 4.381 10.865 1.00 92.62 88 ARG A N 1
ATOM 646 C CA . ARG A 1 88 ? -16.552 3.362 11.922 1.00 92.62 88 ARG A CA 1
ATOM 647 C C . ARG A 1 88 ? -17.228 2.069 11.468 1.00 92.62 88 ARG A C 1
ATOM 649 O O . ARG A 1 88 ? -17.954 1.432 12.238 1.00 92.62 88 ARG A O 1
ATOM 656 N N . LYS A 1 89 ? -17.029 1.691 10.207 1.00 93.19 89 LYS A N 1
ATOM 657 C CA . LYS A 1 89 ? -17.583 0.467 9.628 1.00 93.19 89 LYS A CA 1
ATOM 658 C C . LYS A 1 89 ? -16.603 -0.684 9.811 1.00 93.19 89 LYS A C 1
ATOM 660 O O . LYS A 1 89 ? -15.413 -0.517 9.571 1.00 93.19 89 LYS A O 1
ATOM 665 N N . LYS A 1 90 ? -17.118 -1.861 10.182 1.00 92.25 90 LYS A N 1
ATOM 666 C CA . LYS A 1 90 ? -16.310 -3.080 10.350 1.00 92.25 90 LYS A CA 1
ATOM 667 C C . LYS A 1 90 ? -15.494 -3.401 9.093 1.00 92.25 90 LYS A C 1
ATOM 669 O O . LYS A 1 90 ? -14.288 -3.585 9.199 1.00 92.25 90 LYS A O 1
ATOM 674 N N . TRP A 1 91 ? -16.126 -3.313 7.919 1.00 93.88 91 TRP A N 1
ATOM 675 C CA . TRP A 1 91 ? -15.461 -3.558 6.637 1.00 93.88 91 TRP A CA 1
ATOM 676 C C . TRP A 1 91 ? -14.230 -2.669 6.411 1.00 93.88 91 TRP A C 1
ATOM 678 O O . TRP A 1 91 ? -13.315 -3.086 5.712 1.00 93.88 91 TRP A O 1
ATOM 688 N N . GLY A 1 92 ? -14.159 -1.473 7.014 1.00 95.31 92 GLY A N 1
ATOM 689 C CA . GLY A 1 92 ? -12.980 -0.611 6.913 1.00 95.31 92 GLY A CA 1
ATOM 690 C C . GLY A 1 92 ? -11.748 -1.254 7.548 1.00 95.31 92 GLY A C 1
ATOM 691 O O . GLY A 1 92 ? -10.686 -1.293 6.936 1.00 95.31 92 GLY A O 1
ATOM 692 N N . TYR A 1 93 ? -11.912 -1.841 8.735 1.00 94.50 93 TYR A N 1
ATOM 693 C CA . TYR A 1 93 ? -10.847 -2.567 9.432 1.00 94.50 93 TYR A CA 1
ATOM 694 C C . TYR A 1 93 ? -10.485 -3.868 8.723 1.00 94.50 93 TYR A C 1
ATOM 696 O O . TYR A 1 93 ? -9.301 -4.156 8.580 1.00 94.50 93 TYR A O 1
ATOM 704 N N . ASP A 1 94 ? -11.483 -4.607 8.229 1.00 95.25 94 ASP A N 1
ATOM 705 C CA . ASP A 1 94 ? -11.248 -5.823 7.441 1.00 95.25 94 ASP A CA 1
ATOM 706 C C . ASP A 1 94 ? -10.411 -5.490 6.187 1.00 95.25 94 ASP A C 1
ATOM 708 O O . ASP A 1 94 ? -9.408 -6.144 5.907 1.00 95.25 94 ASP A O 1
ATOM 712 N N . THR A 1 95 ? -10.746 -4.395 5.491 1.00 97.19 95 THR A N 1
ATOM 713 C CA . THR A 1 95 ? -10.001 -3.900 4.317 1.00 97.19 95 THR A CA 1
ATOM 714 C C . THR A 1 95 ? -8.569 -3.484 4.674 1.00 97.19 95 THR A C 1
ATOM 716 O O . THR A 1 95 ? -7.632 -3.827 3.954 1.00 97.19 95 THR A O 1
ATOM 719 N N . LEU A 1 96 ? -8.369 -2.786 5.800 1.00 96.50 96 LEU A N 1
ATOM 720 C CA . LEU A 1 96 ? -7.027 -2.438 6.292 1.00 96.50 96 LEU A CA 1
ATOM 721 C C . LEU A 1 96 ? -6.205 -3.685 6.657 1.00 96.50 96 LEU A C 1
ATOM 723 O O . LEU A 1 96 ? -4.993 -3.699 6.451 1.00 96.50 96 LEU A O 1
ATOM 727 N N . GLY A 1 97 ? -6.853 -4.739 7.157 1.00 96.00 97 GLY A N 1
ATOM 728 C CA . GLY A 1 97 ? -6.227 -6.038 7.396 1.00 96.00 97 GLY A CA 1
ATOM 729 C C . GLY A 1 97 ? -5.746 -6.696 6.102 1.00 96.00 97 GLY A C 1
ATOM 730 O O . GLY A 1 97 ? -4.596 -7.127 6.028 1.00 96.00 97 GLY A O 1
ATOM 731 N N . VAL A 1 98 ? -6.580 -6.705 5.055 1.00 97.06 98 VAL A N 1
ATOM 732 C CA . VAL A 1 98 ? -6.190 -7.199 3.720 1.00 97.06 98 VAL A CA 1
ATOM 733 C C . VAL A 1 98 ? -5.023 -6.389 3.153 1.00 97.06 98 VAL A C 1
ATOM 735 O O . VAL A 1 98 ? -4.060 -6.968 2.656 1.00 97.06 98 VAL A O 1
ATOM 738 N N . TYR A 1 99 ? -5.063 -5.060 3.283 1.00 96.56 99 TYR A N 1
ATOM 739 C CA . TYR A 1 99 ? -3.950 -4.191 2.901 1.00 96.56 99 TYR A CA 1
ATOM 740 C C . TYR A 1 99 ? -2.639 -4.588 3.600 1.00 96.56 99 TYR A C 1
ATOM 742 O O . TYR A 1 99 ? -1.612 -4.723 2.936 1.00 96.56 99 TYR A O 1
ATOM 750 N N . LEU A 1 100 ? -2.660 -4.800 4.921 1.00 95.56 100 LEU A N 1
ATOM 751 C CA . LEU A 1 100 ? -1.468 -5.210 5.670 1.00 95.56 100 LEU A CA 1
ATOM 752 C C . LEU A 1 100 ? -0.951 -6.575 5.219 1.00 95.56 100 LEU A C 1
ATOM 754 O O . LEU A 1 100 ? 0.258 -6.741 5.076 1.00 95.56 100 LEU A O 1
ATOM 758 N N . ALA A 1 101 ? -1.849 -7.531 4.968 1.00 95.69 101 ALA A N 1
ATOM 759 C CA . ALA A 1 101 ? -1.476 -8.846 4.461 1.00 95.69 101 ALA A CA 1
ATOM 760 C C . ALA A 1 101 ? -0.793 -8.741 3.091 1.00 95.69 101 ALA A C 1
ATOM 762 O O . ALA A 1 101 ? 0.250 -9.354 2.884 1.00 95.69 101 ALA A O 1
ATOM 763 N N . MET A 1 102 ? -1.323 -7.911 2.186 1.00 95.12 102 MET A N 1
ATOM 764 C CA . MET A 1 102 ? -0.683 -7.634 0.898 1.00 95.12 102 MET A CA 1
ATOM 765 C C . MET A 1 102 ? 0.685 -6.969 1.069 1.00 95.12 102 MET A C 1
ATOM 767 O O . MET A 1 102 ? 1.673 -7.371 0.457 1.00 95.12 102 MET A O 1
ATOM 771 N N . HIS A 1 103 ? 0.776 -5.973 1.946 1.00 92.94 103 HIS A N 1
ATOM 772 C CA . HIS A 1 103 ? 2.032 -5.275 2.173 1.00 92.94 103 HIS A CA 1
ATOM 773 C C . HIS A 1 103 ? 3.103 -6.216 2.747 1.00 92.94 103 HIS A C 1
ATOM 775 O O . HIS A 1 103 ? 4.235 -6.200 2.273 1.00 92.94 103 HIS A O 1
ATOM 781 N N . ALA A 1 104 ? 2.738 -7.086 3.693 1.00 92.88 104 ALA A N 1
ATOM 782 C CA . ALA A 1 104 ? 3.614 -8.126 4.229 1.00 92.88 104 ALA A CA 1
ATOM 783 C C . ALA A 1 104 ? 3.999 -9.173 3.171 1.00 92.88 104 ALA A C 1
ATOM 785 O O . ALA A 1 104 ? 5.163 -9.561 3.089 1.00 92.88 104 ALA A O 1
ATOM 786 N N . ALA A 1 105 ? 3.047 -9.591 2.331 1.00 92.88 105 ALA A N 1
ATOM 787 C CA . ALA A 1 105 ? 3.290 -10.544 1.254 1.00 92.88 105 ALA A CA 1
ATOM 788 C C . ALA A 1 105 ? 4.341 -10.034 0.261 1.00 92.88 105 ALA A C 1
ATOM 790 O O . ALA A 1 105 ? 5.140 -10.829 -0.220 1.00 92.88 105 ALA A O 1
ATOM 791 N N . LEU A 1 106 ? 4.403 -8.723 0.004 1.00 90.38 106 LEU A N 1
ATOM 792 C CA . LEU A 1 106 ? 5.432 -8.133 -0.853 1.00 90.38 106 LEU A CA 1
ATOM 793 C C . LEU A 1 106 ? 6.841 -8.328 -0.265 1.00 90.38 106 LEU A C 1
ATOM 795 O O . LEU A 1 106 ? 7.737 -8.769 -0.979 1.00 90.38 106 LEU A O 1
ATOM 799 N N . PHE A 1 107 ? 7.031 -8.089 1.037 1.00 88.62 107 PHE A N 1
ATOM 800 C CA . PHE A 1 107 ? 8.324 -8.327 1.700 1.00 88.62 107 PHE A CA 1
ATOM 801 C C . PHE A 1 107 ? 8.726 -9.797 1.687 1.00 88.62 107 PHE A C 1
ATOM 803 O O . PHE A 1 107 ? 9.881 -10.111 1.413 1.00 88.62 107 PHE A O 1
ATOM 810 N N . ILE A 1 108 ? 7.770 -10.689 1.960 1.00 90.00 108 ILE A N 1
ATOM 811 C CA . ILE A 1 108 ? 7.995 -12.136 1.911 1.00 90.00 108 ILE A CA 1
ATOM 812 C C . ILE A 1 108 ? 8.381 -12.551 0.489 1.00 90.00 108 ILE A C 1
ATOM 814 O O . ILE A 1 108 ? 9.339 -13.295 0.311 1.00 90.00 108 ILE A O 1
ATOM 818 N N . ASN A 1 109 ? 7.682 -12.026 -0.522 1.00 90.31 109 ASN A N 1
ATOM 819 C CA . ASN A 1 109 ? 7.920 -12.371 -1.915 1.00 90.31 109 ASN A CA 1
ATO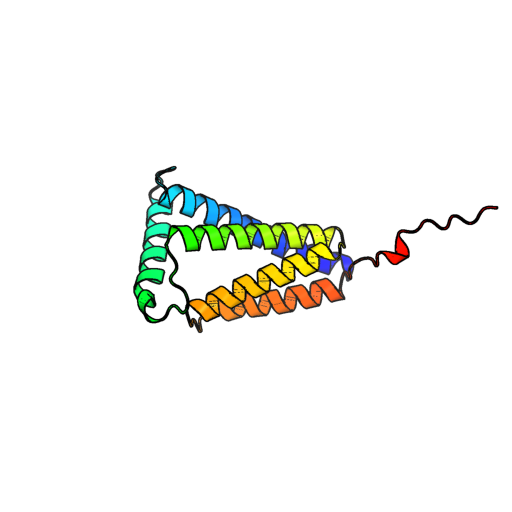M 820 C C . ASN A 1 109 ? 9.327 -12.004 -2.380 1.00 90.31 109 ASN A C 1
ATOM 822 O O . ASN A 1 109 ? 9.968 -12.821 -3.023 1.00 90.31 109 ASN A O 1
ATOM 826 N N . PHE A 1 110 ? 9.799 -10.799 -2.052 1.00 87.25 110 PHE A N 1
ATOM 827 C CA . PHE A 1 110 ? 11.141 -10.325 -2.406 1.00 87.25 110 PHE A CA 1
ATOM 828 C C . PHE A 1 110 ? 12.224 -10.720 -1.384 1.00 87.25 110 PHE A C 1
ATOM 830 O O . PHE A 1 110 ? 13.357 -10.259 -1.506 1.00 87.25 110 PHE A O 1
ATOM 837 N N . GLN A 1 111 ? 11.877 -11.533 -0.374 1.00 84.25 111 GLN A N 1
ATOM 838 C CA . GLN A 1 111 ? 12.748 -11.956 0.735 1.00 84.25 111 GLN A CA 1
ATOM 839 C C . GLN A 1 111 ? 13.504 -10.793 1.401 1.00 84.25 111 GLN A C 1
ATOM 841 O O . GLN A 1 111 ? 14.673 -10.895 1.774 1.00 84.25 111 GLN A O 1
ATOM 846 N N . GLU A 1 112 ? 12.843 -9.644 1.528 1.00 74.56 112 GLU A N 1
ATOM 847 C CA . GLU A 1 112 ? 13.537 -8.392 1.793 1.00 74.56 112 GLU A CA 1
ATOM 848 C C . GLU A 1 112 ? 13.531 -8.028 3.285 1.00 74.56 112 GLU A C 1
ATOM 850 O O . GLU A 1 112 ? 12.503 -7.644 3.849 1.00 74.56 112 GLU A O 1
ATOM 855 N N . ILE A 1 113 ? 14.710 -8.070 3.918 1.00 72.88 113 ILE A N 1
ATOM 856 C CA . ILE A 1 113 ? 14.943 -7.481 5.244 1.00 72.88 113 ILE A CA 1
ATOM 857 C C . ILE A 1 113 ? 15.519 -6.070 5.062 1.00 72.88 113 ILE A C 1
ATOM 859 O O . ILE A 1 113 ? 16.726 -5.853 5.091 1.00 72.88 113 ILE A O 1
ATOM 863 N N . ASN A 1 114 ? 14.636 -5.099 4.828 1.00 73.94 114 ASN A N 1
ATOM 864 C CA . ASN A 1 114 ? 14.977 -3.692 4.575 1.00 73.94 114 ASN A CA 1
ATOM 865 C C . ASN A 1 114 ? 14.376 -2.795 5.676 1.00 73.94 114 ASN A C 1
ATOM 867 O O . ASN A 1 114 ? 13.317 -3.137 6.205 1.00 73.94 114 ASN A O 1
ATOM 871 N N . PRO A 1 115 ? 14.970 -1.627 6.001 1.00 73.81 115 PRO A N 1
ATOM 872 C CA . PRO A 1 115 ? 14.320 -0.564 6.775 1.00 73.81 115 PRO A CA 1
ATOM 873 C C . PRO A 1 115 ? 12.835 -0.312 6.452 1.00 73.81 115 PRO A C 1
ATOM 875 O O . PRO A 1 115 ? 12.076 0.076 7.336 1.00 73.81 115 PRO A O 1
ATOM 878 N N . LYS A 1 116 ? 12.372 -0.589 5.225 1.00 77.00 116 LYS A N 1
ATOM 879 C CA . LYS A 1 116 ? 10.947 -0.561 4.844 1.00 77.00 116 LYS A CA 1
ATOM 880 C C . LYS A 1 116 ? 10.040 -1.474 5.703 1.00 77.00 116 LYS A C 1
ATOM 8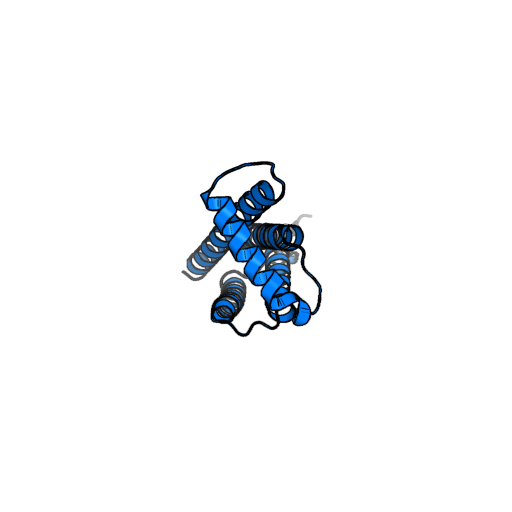82 O O . LYS A 1 116 ? 8.862 -1.151 5.865 1.00 77.00 116 LYS A O 1
ATOM 887 N N . LEU A 1 117 ? 10.568 -2.532 6.333 1.00 82.88 117 LEU A N 1
ATOM 888 C CA . LEU A 1 117 ? 9.865 -3.343 7.346 1.00 82.88 117 LEU A CA 1
ATOM 889 C C . LEU A 1 117 ? 9.428 -2.517 8.562 1.00 82.88 117 LEU A C 1
ATOM 891 O O . LEU A 1 117 ? 8.387 -2.801 9.151 1.00 82.88 117 LEU A O 1
ATOM 895 N N . ILE A 1 118 ? 10.174 -1.465 8.913 1.00 84.56 118 ILE A N 1
ATOM 896 C CA . ILE A 1 118 ? 9.788 -0.525 9.976 1.00 84.56 118 ILE A CA 1
ATOM 897 C C . ILE A 1 118 ? 8.477 0.169 9.595 1.00 84.56 118 ILE A C 1
ATOM 899 O O . ILE A 1 118 ? 7.600 0.343 10.437 1.00 84.56 118 ILE A O 1
ATOM 903 N N . GLY A 1 119 ? 8.307 0.506 8.312 1.00 85.25 119 GLY A N 1
ATOM 904 C CA . GLY A 1 119 ? 7.062 1.056 7.782 1.00 85.25 119 GLY A CA 1
ATOM 905 C C . GLY A 1 119 ? 5.883 0.092 7.936 1.00 85.25 119 GLY A C 1
ATOM 906 O O . GLY A 1 119 ? 4.817 0.505 8.387 1.00 85.25 119 GLY A O 1
ATOM 907 N N . LEU A 1 120 ? 6.075 -1.195 7.629 1.00 87.94 120 LEU A N 1
ATOM 908 C CA . LEU A 1 120 ? 5.053 -2.225 7.846 1.00 87.94 120 LEU A CA 1
ATOM 909 C C . LEU A 1 120 ? 4.700 -2.365 9.335 1.00 87.94 120 LEU A C 1
ATOM 911 O O . LEU A 1 120 ? 3.521 -2.347 9.690 1.00 87.94 120 LEU A O 1
ATOM 915 N N . LEU A 1 121 ? 5.705 -2.444 10.213 1.00 90.94 121 LEU A N 1
ATOM 916 C CA . LEU A 1 121 ? 5.506 -2.519 11.663 1.00 90.94 121 LEU A CA 1
ATOM 917 C C . LEU A 1 121 ? 4.717 -1.307 12.177 1.00 90.94 121 LEU A C 1
ATOM 919 O O . LEU A 1 121 ? 3.759 -1.461 12.934 1.00 90.94 121 LEU A O 1
ATOM 923 N N . LEU A 1 122 ? 5.079 -0.104 11.726 1.00 92.25 122 LEU A N 1
ATOM 924 C CA . LEU A 1 122 ? 4.384 1.126 12.085 1.00 92.25 122 LEU A CA 1
ATOM 925 C C . LEU A 1 122 ? 2.909 1.069 11.675 1.00 92.25 122 LEU A C 1
ATOM 927 O O . LEU A 1 122 ? 2.044 1.435 12.465 1.00 92.25 122 LEU A O 1
ATOM 931 N N . GLN A 1 123 ? 2.598 0.563 10.481 1.00 91.31 123 GLN A N 1
ATOM 932 C CA . GLN A 1 123 ? 1.216 0.430 10.018 1.00 91.31 123 GLN A CA 1
ATOM 933 C C . GLN A 1 123 ? 0.416 -0.605 10.809 1.00 91.31 123 GLN A C 1
ATOM 935 O O . GLN A 1 123 ? -0.760 -0.370 11.090 1.00 91.31 123 GLN A O 1
ATOM 940 N N . ILE A 1 124 ? 1.046 -1.710 11.213 1.00 93.44 124 ILE A N 1
ATOM 941 C CA . ILE A 1 124 ? 0.437 -2.693 12.115 1.00 93.44 124 ILE A CA 1
ATOM 942 C C . ILE A 1 124 ? 0.066 -2.010 13.438 1.00 93.44 124 ILE A C 1
ATOM 944 O O . ILE A 1 124 ? -1.086 -2.079 13.870 1.00 93.44 124 ILE A O 1
ATOM 948 N N . VAL A 1 125 ? 1.008 -1.284 14.049 1.00 94.50 125 VAL A N 1
ATOM 949 C CA . VAL A 1 125 ? 0.770 -0.542 15.298 1.00 94.50 125 VAL A CA 1
ATOM 950 C C . VAL A 1 125 ? -0.334 0.501 15.115 1.00 94.50 125 VAL A C 1
ATOM 952 O O . VAL A 1 125 ? -1.250 0.579 15.935 1.00 94.50 125 VAL A O 1
ATOM 955 N N . MET A 1 126 ? -0.300 1.272 14.025 1.00 92.50 126 MET A N 1
ATOM 956 C CA . MET A 1 126 ? -1.327 2.265 13.709 1.00 92.50 126 MET A CA 1
ATOM 957 C C . MET A 1 126 ? -2.712 1.632 13.560 1.00 92.50 126 MET A C 1
ATOM 959 O O . MET A 1 126 ? -3.678 2.214 14.049 1.00 92.50 126 MET A O 1
ATOM 963 N N . LEU A 1 127 ? -2.833 0.449 12.946 1.00 92.38 127 LEU A N 1
ATOM 964 C CA . LEU A 1 127 ? -4.113 -0.249 12.826 1.00 92.38 127 LEU A CA 1
ATOM 965 C C . LEU A 1 127 ? -4.650 -0.690 14.193 1.00 92.38 127 LEU A C 1
ATOM 967 O O . LEU A 1 127 ? -5.823 -0.454 14.489 1.00 92.38 127 LEU A O 1
ATOM 971 N N . PHE A 1 128 ? -3.808 -1.281 15.044 1.00 93.19 128 PHE A N 1
ATOM 972 C CA . PHE A 1 128 ? -4.214 -1.669 16.399 1.00 93.19 128 PHE A CA 1
ATOM 973 C C . PHE A 1 128 ? -4.647 -0.459 17.230 1.00 93.19 128 PHE A C 1
ATOM 975 O O . PHE A 1 128 ? -5.697 -0.493 17.877 1.00 93.19 128 PHE A O 1
ATOM 982 N N . LEU A 1 129 ? -3.886 0.639 17.166 1.00 92.81 129 LEU A N 1
ATOM 983 C CA . LEU A 1 129 ? -4.254 1.898 17.811 1.00 92.81 129 LEU A CA 1
ATOM 984 C C . LEU A 1 129 ? -5.570 2.445 17.257 1.00 92.81 129 LEU A C 1
ATOM 986 O O . LEU A 1 129 ? -6.425 2.872 18.030 1.00 92.81 129 LEU A O 1
ATOM 990 N N . LEU A 1 130 ? -5.773 2.405 15.941 1.00 92.19 130 LEU A N 1
ATOM 991 C CA . LEU A 1 130 ? -7.003 2.869 15.309 1.00 92.19 130 LEU A CA 1
ATOM 992 C C . LEU A 1 130 ? -8.218 2.056 15.771 1.00 92.19 130 LEU A C 1
ATOM 994 O O . LEU A 1 130 ? -9.250 2.641 16.103 1.00 92.19 130 LEU A O 1
ATOM 998 N N . TYR A 1 131 ? -8.087 0.730 15.838 1.00 92.50 131 TYR A N 1
ATOM 999 C CA . TYR A 1 131 ? -9.134 -0.166 16.330 1.00 92.50 131 TYR A CA 1
ATOM 1000 C C . TYR A 1 131 ? -9.456 0.092 17.808 1.00 92.50 131 TYR A C 1
ATOM 1002 O O . TYR A 1 131 ? -10.623 0.154 18.190 1.00 92.50 131 TYR A O 1
ATOM 1010 N N . TYR A 1 132 ? -8.430 0.310 18.636 1.00 92.56 132 TYR A N 1
ATOM 1011 C CA . TYR A 1 132 ? -8.596 0.634 20.053 1.00 92.56 132 TYR A CA 1
ATOM 1012 C C . TYR A 1 132 ? -9.245 2.011 20.280 1.00 92.56 132 TYR A C 1
ATOM 1014 O O . TYR A 1 132 ? -10.116 2.169 21.138 1.00 92.56 132 TYR A O 1
ATOM 1022 N N . LEU A 1 133 ? -8.829 3.030 19.523 1.00 92.12 133 LEU A N 1
ATOM 1023 C CA . LEU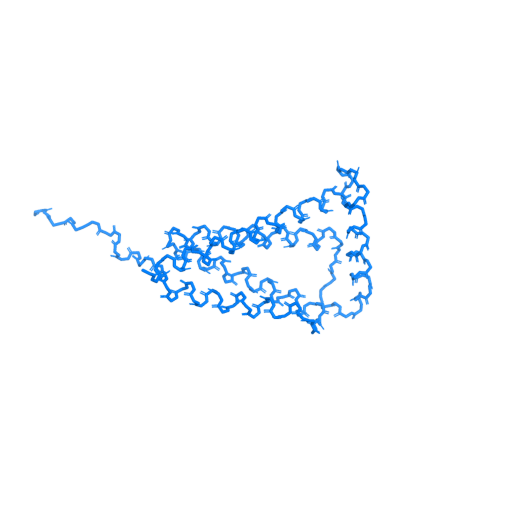 A 1 133 ? -9.273 4.414 19.708 1.00 92.12 133 LEU A CA 1
ATOM 1024 C C . LEU A 1 133 ? -10.660 4.683 19.121 1.00 92.12 133 LEU A C 1
ATOM 1026 O O . LEU A 1 133 ? -11.400 5.520 19.650 1.00 92.12 133 LEU A O 1
ATOM 1030 N N . ILE A 1 134 ? -11.004 4.013 18.022 1.00 90.81 134 ILE A N 1
ATOM 1031 C CA . ILE A 1 134 ? -12.278 4.164 17.322 1.00 90.81 134 ILE A CA 1
ATOM 1032 C C . ILE A 1 134 ? -12.781 2.769 16.942 1.00 90.81 134 ILE A C 1
ATOM 1034 O O . ILE A 1 134 ? -12.700 2.387 15.787 1.00 90.81 134 ILE A O 1
ATOM 1038 N N . PRO A 1 135 ? -13.335 1.979 17.868 1.00 89.31 135 PRO A N 1
ATOM 1039 C CA . PRO A 1 135 ? -13.828 0.654 17.514 1.00 89.31 135 PRO A CA 1
ATOM 1040 C C . PRO A 1 135 ? -15.005 0.744 16.524 1.00 89.31 135 PRO A C 1
ATOM 1042 O O . PRO A 1 135 ? -15.771 1.729 16.558 1.00 89.31 135 PRO A O 1
ATOM 1045 N N . PRO A 1 136 ? -15.190 -0.274 15.662 1.00 89.69 136 PRO A N 1
ATOM 1046 C CA . PRO A 1 136 ? -16.328 -0.337 14.755 1.00 89.69 136 PRO A CA 1
ATOM 1047 C C . PRO A 1 136 ? -17.643 -0.341 15.541 1.00 89.69 136 PRO A C 1
ATOM 1049 O O . PRO A 1 136 ? -17.742 -0.905 16.632 1.00 89.69 136 PRO A O 1
ATOM 1052 N N . ILE A 1 137 ? -18.671 0.312 14.999 1.00 87.31 137 ILE A N 1
ATOM 1053 C CA . ILE A 1 137 ? -20.002 0.295 15.617 1.00 87.31 137 ILE A CA 1
ATOM 1054 C C . ILE A 1 137 ? -20.619 -1.086 15.365 1.00 87.31 137 ILE A C 1
ATOM 1056 O O . ILE A 1 137 ? -20.786 -1.484 14.212 1.00 87.31 137 ILE A O 1
ATOM 1060 N N . SER A 1 138 ? -20.954 -1.806 16.439 1.00 70.69 138 SER A N 1
ATOM 1061 C CA . SER A 1 138 ? -21.662 -3.090 16.373 1.00 70.69 138 SER A CA 1
ATOM 1062 C C . SER A 1 138 ? -22.985 -2.943 15.616 1.00 70.69 138 SER A C 1
ATOM 1064 O O . SER A 1 138 ? -23.776 -2.043 15.908 1.00 70.69 138 SER A O 1
ATOM 1066 N N . GLU A 1 139 ? -23.258 -3.842 14.667 1.00 61.03 139 GLU A N 1
ATOM 1067 C CA . GLU A 1 139 ? -24.518 -3.853 13.908 1.00 61.03 139 GLU A CA 1
ATOM 1068 C C . GLU A 1 139 ? -25.752 -4.034 14.806 1.00 61.03 139 GLU A C 1
ATOM 1070 O O . GLU A 1 139 ? -26.831 -3.557 14.458 1.00 61.03 139 GLU A O 1
ATOM 1075 N N . ASN A 1 140 ? -25.590 -4.589 16.012 1.00 53.69 140 ASN A N 1
ATOM 1076 C CA . ASN A 1 140 ? -26.676 -4.724 16.987 1.00 53.69 140 ASN A CA 1
ATOM 1077 C C . ASN A 1 140 ? -27.149 -3.385 17.582 1.00 53.69 140 ASN A C 1
ATOM 1079 O O . ASN A 1 140 ? -28.240 -3.330 18.139 1.00 53.69 140 ASN A O 1
ATOM 1083 N N . GLN A 1 141 ? -26.391 -2.292 17.432 1.00 53.97 141 GLN A N 1
ATOM 1084 C CA . GLN A 1 141 ? -26.822 -0.949 17.850 1.00 53.97 141 GLN A CA 1
ATOM 1085 C C . GLN A 1 141 ? -27.551 -0.155 16.752 1.00 53.97 141 GLN A C 1
ATOM 1087 O O . GLN A 1 141 ? -27.935 0.988 16.980 1.00 53.97 141 GLN A O 1
ATOM 1092 N N . LYS A 1 142 ? -27.758 -0.736 15.559 1.00 51.62 142 LYS A N 1
ATOM 1093 C CA . LYS A 1 142 ? -28.497 -0.091 14.458 1.00 51.62 142 LYS A CA 1
ATOM 1094 C C . LYS A 1 142 ? -30.009 -0.307 14.487 1.00 51.62 142 LYS A C 1
ATOM 1096 O O . LYS A 1 142 ? -30.695 0.361 13.719 1.00 51.62 142 LYS A O 1
ATOM 1101 N N . LYS A 1 143 ? -30.550 -1.221 15.303 1.00 45.66 143 LYS A N 1
ATOM 1102 C CA . LYS A 1 143 ? -32.011 -1.365 15.402 1.00 45.66 143 LYS A CA 1
ATOM 1103 C C . LYS A 1 143 ? -32.568 -0.149 16.150 1.00 45.66 143 LYS A C 1
ATOM 1105 O O . LYS A 1 143 ? -32.223 0.017 17.322 1.00 45.66 143 LYS A O 1
ATOM 1110 N N . PRO A 1 144 ? -33.414 0.693 15.524 1.00 48.44 144 PRO A N 1
ATOM 1111 C CA . PRO A 1 144 ? -34.168 1.660 16.291 1.00 48.44 144 PRO A CA 1
ATOM 1112 C C . PRO A 1 144 ? -35.027 0.883 17.281 1.00 48.44 144 PRO A C 1
ATOM 1114 O O . PRO A 1 144 ? -35.580 -0.174 16.968 1.00 48.44 144 PRO A O 1
ATOM 1117 N N . HIS A 1 145 ? -35.080 1.407 18.496 1.00 49.97 145 HIS A N 1
ATOM 1118 C CA . HIS A 1 145 ? -35.978 0.981 19.549 1.00 49.97 145 HIS A CA 1
ATOM 1119 C C . HIS A 1 145 ? -37.417 1.223 19.069 1.00 49.97 145 HIS A C 1
ATOM 1121 O O . HIS A 1 145 ? -38.022 2.225 19.426 1.00 49.97 145 HIS A O 1
ATOM 1127 N N . ASN A 1 146 ? -37.962 0.352 18.215 1.00 47.62 146 ASN A N 1
ATOM 1128 C CA . ASN A 1 146 ? -39.387 0.370 17.919 1.00 47.62 146 ASN A CA 1
ATOM 1129 C C . ASN A 1 146 ? -40.090 -0.358 19.067 1.00 47.62 146 ASN A C 1
ATOM 1131 O O . ASN A 1 146 ? -40.400 -1.544 18.990 1.00 47.62 146 ASN A O 1
ATOM 1135 N N . LYS A 1 147 ? -40.212 0.355 20.189 1.00 59.69 147 LYS A N 1
ATOM 1136 C CA . LYS A 1 147 ? -41.207 0.071 21.217 1.00 59.69 147 LYS A CA 1
ATOM 1137 C C . LYS A 1 147 ? -42.431 0.932 20.917 1.00 59.69 147 LYS A C 1
ATOM 1139 O O . LYS A 1 147 ? -42.458 2.095 21.299 1.00 59.69 147 LYS A O 1
ATOM 1144 N N . SER A 1 148 ? -43.408 0.338 20.252 1.00 51.50 148 SER A N 1
ATOM 1145 C CA . SER A 1 148 ? -44.842 0.660 20.293 1.00 51.50 148 SER A CA 1
ATOM 1146 C C . SER A 1 148 ? -45.518 -0.307 19.313 1.00 51.50 148 SER A C 1
ATOM 1148 O O . SER A 1 148 ? -45.000 -0.515 18.220 1.00 51.50 148 SER A O 1
ATOM 1150 N N . LEU A 1 149 ? -46.610 -1.000 19.617 1.00 47.84 149 LEU A N 1
ATOM 1151 C CA . LEU A 1 149 ? -47.550 -1.038 20.737 1.00 47.84 149 LEU A CA 1
ATOM 1152 C C . LEU A 1 149 ? -48.060 -2.485 20.824 1.00 47.84 149 LEU A C 1
ATOM 1154 O O . LEU A 1 149 ? -48.171 -3.110 19.744 1.00 47.84 149 LEU A O 1
#

Sequence (149 aa):
MKRIIGIFIAILLLGYGLVRIGVGASLLAQALDVVNFPDLADGVAEVKVFIDARVNDQILPFSLNGYFSYIFAMGVLLSTGAAGAIARKKWGYDTLGVYLAMHAALFINFQEINPKLIGLLLQIVMLFLLYYLIPPISENQKKPHNKSL

pLDDT: mean 89.34, std 11.82, range [45.66, 98.19]

Secondary structure (DSSP, 8-state):
-HHHHHHHHHHHHHHHHHHHHHHHHHHHHHHTTS---HHHHHHHHHHHHHHHTTTTT-SSPPPHHHHHHHHHHHHHHHHHHHHHHHTT-HHHHHHHHHHHHHHHHHHHHTT--STHHHHHHHHHHHHHHHHHHSPPPPGGG-S------

Foldseek 3Di:
DLLVVLLVLLVVLLVVLVVLLVLLVLLLCVVVVVDDDPVSVVVLVVVVCLLVVQCVVFPDRADSNNVSVLSNVLSVLSNQLSVCLNVLAPVSLVSLVVSLVSVVVVCVRSVDPDPCVVVSVVSVVSSVSSCVSRPRDDPVVPDPPPDDD